Protein AF-A0A7J9QYU3-F1 (afdb_monomer_lite)

Secondary structure (DSSP, 8-state):
--HHHHHHHHHHHHHHHHHHHHHHHHHHHHHHHHHHHHHHHHH--HHHHHHHHHHHHHHHHHHHHHHHHHSTTTS-BTTB-HHHHHHHHHHHHHHHHHHHHH---

Radius of gyration: 17.57 Å; chains: 1; bounding box: 37×28×62 Å

Structure (mmCIF, N/CA/C/O backbone):
data_AF-A0A7J9QYU3-F1
#
_entry.id   AF-A0A7J9QYU3-F1
#
loop_
_atom_site.group_PDB
_atom_site.id
_atom_site.type_symbol
_atom_site.label_atom_id
_atom_site.label_alt_id
_atom_site.label_comp_id
_atom_site.label_asym_id
_atom_site.label_entity_id
_atom_site.label_seq_id
_atom_site.pdbx_PDB_ins_code
_atom_site.Cartn_x
_atom_site.Cartn_y
_atom_site.Cartn_z
_atom_site.occupancy
_atom_site.B_iso_or_equiv
_atom_site.auth_seq_id
_atom_site.auth_comp_id
_atom_site.auth_asym_id
_atom_site.auth_atom_id
_atom_site.pdbx_PDB_model_num
ATOM 1 N N . MET A 1 1 ? 7.350 6.806 -42.422 1.00 44.78 1 MET A N 1
ATOM 2 C CA . MET A 1 1 ? 8.027 5.749 -41.639 1.00 44.78 1 MET A CA 1
ATOM 3 C C . MET A 1 1 ? 8.762 6.384 -40.451 1.00 44.78 1 MET A C 1
ATOM 5 O O . MET A 1 1 ? 9.959 6.594 -40.533 1.00 44.78 1 MET A O 1
ATOM 9 N N . ALA A 1 2 ? 8.058 6.775 -39.381 1.00 53.91 2 ALA A N 1
ATOM 10 C CA . ALA A 1 2 ? 8.682 7.338 -38.162 1.00 53.91 2 ALA A CA 1
ATOM 11 C C . ALA A 1 2 ? 8.013 6.860 -36.854 1.00 53.91 2 ALA A C 1
ATOM 13 O O . ALA A 1 2 ? 8.455 7.198 -35.759 1.00 53.91 2 ALA A O 1
ATOM 14 N N . PHE A 1 3 ? 6.975 6.023 -36.964 1.00 50.75 3 PHE A N 1
ATOM 15 C CA . PHE A 1 3 ? 6.241 5.467 -35.830 1.00 50.75 3 PHE A CA 1
ATOM 16 C C . PHE A 1 3 ? 7.127 4.743 -34.790 1.00 50.75 3 PHE A C 1
ATOM 18 O O . PHE A 1 3 ? 6.948 5.015 -33.605 1.00 50.75 3 PHE A O 1
ATOM 25 N N . PRO A 1 4 ? 8.136 3.923 -35.163 1.00 61.06 4 PRO A N 1
ATOM 26 C CA . PRO A 1 4 ? 8.942 3.210 -34.167 1.00 61.06 4 PRO A CA 1
ATOM 27 C C . PRO A 1 4 ? 9.946 4.101 -33.414 1.00 61.06 4 PRO A C 1
ATOM 29 O O . PRO A 1 4 ? 10.480 3.675 -32.400 1.00 61.06 4 PRO A O 1
ATOM 32 N N . VAL A 1 5 ? 10.188 5.338 -33.868 1.00 59.41 5 VAL A N 1
ATOM 33 C CA . VAL A 1 5 ? 11.112 6.285 -33.210 1.00 59.41 5 VAL A CA 1
ATOM 34 C C . VAL A 1 5 ? 10.367 7.222 -32.250 1.00 59.41 5 VAL A C 1
ATOM 36 O O . VAL A 1 5 ? 10.894 7.583 -31.201 1.00 59.41 5 VAL A O 1
ATOM 39 N N . ILE A 1 6 ? 9.116 7.574 -32.570 1.00 55.84 6 ILE A N 1
ATOM 40 C CA . ILE A 1 6 ? 8.266 8.446 -31.739 1.00 55.84 6 ILE A CA 1
ATOM 41 C C . ILE A 1 6 ? 7.574 7.650 -30.624 1.00 55.84 6 ILE A C 1
ATOM 43 O O . ILE A 1 6 ? 7.393 8.175 -29.527 1.00 55.84 6 ILE A O 1
ATOM 47 N N . ALA A 1 7 ? 7.237 6.377 -30.872 1.00 58.94 7 ALA A N 1
ATOM 48 C CA . ALA A 1 7 ? 6.632 5.494 -29.878 1.00 58.94 7 ALA A CA 1
ATOM 49 C C . ALA A 1 7 ? 7.388 5.499 -28.531 1.00 58.94 7 ALA A C 1
ATOM 51 O O . ALA A 1 7 ? 6.777 5.878 -27.531 1.00 58.94 7 ALA A O 1
ATOM 52 N N . PRO A 1 8 ? 8.703 5.205 -28.455 1.00 56.75 8 PRO A N 1
ATOM 53 C CA . PRO A 1 8 ? 9.399 5.199 -27.171 1.00 56.75 8 PRO A CA 1
ATOM 54 C C . PRO A 1 8 ? 9.404 6.574 -26.488 1.00 56.75 8 PRO A C 1
ATOM 56 O O . PRO A 1 8 ? 9.379 6.615 -25.265 1.00 56.75 8 PRO A O 1
ATOM 59 N N . HIS A 1 9 ? 9.376 7.699 -27.213 1.00 57.09 9 HIS A N 1
ATOM 60 C CA . HIS A 1 9 ? 9.330 9.035 -26.594 1.00 57.09 9 HIS A CA 1
ATOM 61 C C . HIS A 1 9 ? 7.983 9.352 -25.923 1.00 57.09 9 HIS A C 1
ATOM 63 O O . HIS A 1 9 ? 7.962 10.029 -24.898 1.00 57.09 9 HIS A O 1
ATOM 69 N N . ILE 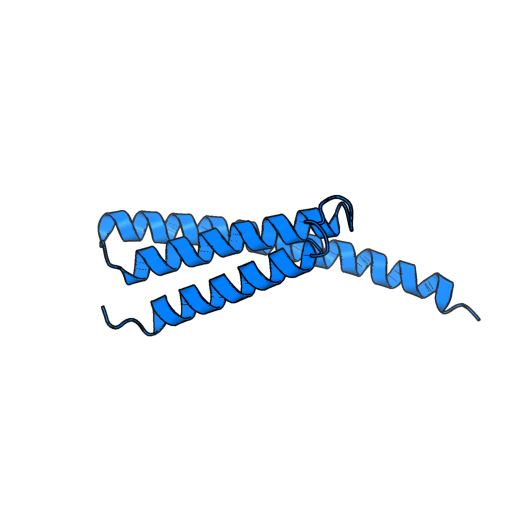A 1 10 ? 6.868 8.829 -26.444 1.00 55.06 10 ILE A N 1
ATOM 70 C CA . ILE A 1 10 ? 5.550 8.938 -25.794 1.00 55.06 10 ILE A CA 1
ATOM 71 C C . ILE A 1 10 ? 5.475 7.997 -24.578 1.00 55.06 10 ILE A C 1
ATOM 73 O O . ILE A 1 10 ? 4.924 8.364 -23.540 1.00 55.06 10 ILE A O 1
ATOM 77 N N . PHE A 1 11 ? 6.086 6.809 -24.666 1.00 57.41 11 PHE A N 1
ATOM 78 C CA . PHE A 1 11 ? 6.100 5.833 -23.571 1.00 57.41 11 PHE A CA 1
ATOM 79 C C . PHE A 1 11 ? 7.066 6.195 -22.426 1.00 57.41 11 PHE A C 1
ATOM 81 O O . PHE A 1 11 ? 6.747 5.913 -21.274 1.00 57.41 11 PHE A O 1
ATOM 88 N N . HIS A 1 12 ? 8.177 6.902 -22.677 1.00 58.78 12 HIS A N 1
ATOM 89 C CA . HIS A 1 12 ? 9.084 7.362 -21.608 1.00 58.78 12 HIS A CA 1
ATOM 90 C C . HIS A 1 12 ? 8.392 8.301 -20.603 1.00 58.78 12 HIS A C 1
ATOM 92 O O . HIS A 1 12 ? 8.617 8.183 -19.400 1.00 58.78 12 HIS A O 1
ATOM 98 N N . GLY A 1 13 ? 7.510 9.198 -21.063 1.00 60.53 13 GLY A N 1
ATOM 99 C CA . GLY A 1 13 ? 6.714 10.044 -20.163 1.00 60.53 13 GLY A CA 1
ATOM 100 C C . GLY A 1 13 ? 5.698 9.247 -19.334 1.00 60.53 13 GLY A C 1
ATOM 101 O O . GLY A 1 13 ? 5.478 9.546 -18.162 1.00 60.53 13 GLY A O 1
ATOM 102 N N . LEU A 1 14 ? 5.122 8.189 -19.913 1.00 64.75 14 LEU A N 1
ATOM 103 C CA . LEU A 1 14 ? 4.163 7.301 -19.244 1.00 64.75 14 LEU A CA 1
ATOM 104 C C . LEU A 1 14 ? 4.787 6.483 -18.105 1.00 64.75 14 LEU A C 1
ATOM 106 O O . LEU A 1 14 ? 4.126 6.295 -17.081 1.00 64.75 14 LEU A O 1
ATOM 110 N N . HIS A 1 15 ? 6.043 6.045 -18.246 1.00 71.31 15 HIS A N 1
ATOM 111 C CA . HIS A 1 15 ? 6.768 5.360 -17.169 1.00 71.31 15 HIS A CA 1
ATOM 112 C C . HIS A 1 15 ? 6.962 6.270 -15.949 1.00 71.31 15 HIS A C 1
ATOM 114 O O . HIS A 1 15 ? 6.729 5.846 -14.819 1.00 71.31 15 HIS A O 1
ATOM 120 N N . ILE A 1 16 ? 7.300 7.544 -16.170 1.00 75.94 16 ILE A N 1
ATOM 121 C CA . ILE A 1 16 ? 7.444 8.530 -15.089 1.00 75.94 16 ILE A CA 1
ATOM 122 C C . ILE A 1 16 ? 6.104 8.738 -14.376 1.00 75.94 16 ILE A C 1
ATOM 124 O O . ILE A 1 16 ? 6.055 8.726 -13.149 1.00 75.94 16 ILE A O 1
ATOM 128 N N . VAL A 1 17 ? 5.007 8.873 -15.127 1.00 82.44 17 VAL A N 1
ATOM 129 C CA . VAL A 1 17 ? 3.665 9.042 -14.546 1.00 82.44 17 VAL A CA 1
ATOM 130 C C . VAL A 1 17 ? 3.258 7.838 -13.688 1.00 82.44 17 VAL A C 1
ATOM 132 O O . VAL A 1 17 ? 2.742 8.041 -12.591 1.00 82.44 17 VAL A O 1
ATOM 135 N N . HIS A 1 18 ? 3.517 6.604 -14.133 1.00 80.31 18 HIS A N 1
ATOM 136 C CA . HIS A 1 18 ? 3.203 5.402 -13.347 1.00 80.31 18 HIS A CA 1
ATOM 137 C C . HIS A 1 18 ? 4.008 5.330 -12.046 1.00 80.31 18 HIS A C 1
ATOM 139 O O . HIS A 1 18 ? 3.435 5.095 -10.986 1.00 80.31 18 HIS A O 1
ATOM 145 N N . ILE A 1 19 ? 5.312 5.616 -12.094 1.00 85.12 19 ILE A N 1
ATOM 146 C CA . ILE A 1 19 ? 6.162 5.651 -10.894 1.00 85.12 19 ILE A CA 1
ATOM 147 C C . ILE A 1 19 ? 5.667 6.725 -9.914 1.00 85.12 19 ILE A C 1
ATOM 149 O O . ILE A 1 19 ? 5.553 6.470 -8.715 1.00 85.12 19 ILE A O 1
ATOM 153 N N . PHE A 1 20 ? 5.308 7.911 -10.414 1.00 86.50 20 PHE A N 1
ATOM 154 C CA . PHE A 1 20 ? 4.725 8.971 -9.589 1.00 86.50 20 PHE A CA 1
ATOM 155 C C . PHE A 1 20 ? 3.401 8.556 -8.943 1.00 86.50 20 PHE A C 1
ATOM 157 O O . PHE A 1 20 ? 3.171 8.887 -7.778 1.00 86.50 20 PHE A O 1
ATOM 164 N N . LEU A 1 21 ? 2.543 7.835 -9.671 1.00 89.19 21 LEU A N 1
ATOM 165 C CA . LEU A 1 21 ? 1.276 7.335 -9.142 1.00 89.19 21 LEU A CA 1
ATOM 166 C C . LEU A 1 21 ? 1.527 6.349 -8.001 1.00 89.19 21 LEU A C 1
ATOM 168 O O . LEU A 1 21 ? 0.927 6.514 -6.942 1.00 89.19 21 LEU A O 1
ATOM 172 N N . HIS A 1 22 ? 2.467 5.415 -8.164 1.00 90.38 22 HIS A N 1
ATOM 173 C CA . HIS A 1 22 ? 2.819 4.473 -7.103 1.00 90.38 22 HIS A CA 1
ATOM 174 C C . HIS A 1 22 ? 3.403 5.165 -5.866 1.00 90.38 22 HIS A C 1
ATOM 176 O O . HIS A 1 22 ? 3.023 4.862 -4.737 1.00 90.38 22 HIS A O 1
ATOM 182 N N . ILE A 1 23 ? 4.266 6.169 -6.052 1.00 91.88 23 ILE A N 1
ATOM 183 C CA . ILE A 1 23 ? 4.792 6.972 -4.937 1.00 91.88 23 ILE A CA 1
ATOM 184 C C . ILE A 1 23 ? 3.648 7.701 -4.218 1.00 91.88 23 ILE A C 1
ATOM 186 O O . ILE A 1 23 ? 3.549 7.643 -2.991 1.00 91.88 23 ILE A O 1
ATOM 190 N N . GLY A 1 24 ? 2.751 8.347 -4.968 1.00 93.31 24 GLY A N 1
ATOM 191 C CA . GLY A 1 24 ? 1.552 8.979 -4.419 1.00 93.31 24 GLY A CA 1
ATOM 192 C C . GLY A 1 24 ? 0.675 7.986 -3.649 1.00 93.31 24 GLY A C 1
ATOM 193 O O . GLY A 1 24 ? 0.276 8.267 -2.516 1.00 93.31 24 GLY A O 1
ATOM 194 N N . GLY A 1 25 ? 0.457 6.797 -4.212 1.00 93.12 25 GLY A N 1
ATOM 195 C CA . GLY A 1 25 ? -0.262 5.687 -3.593 1.00 93.12 25 GLY A CA 1
ATOM 196 C C . GLY A 1 25 ? 0.356 5.265 -2.262 1.00 93.12 25 GLY A C 1
ATOM 197 O O . GLY A 1 25 ? -0.353 5.206 -1.258 1.00 93.12 25 GLY A O 1
ATOM 198 N N . ILE A 1 26 ? 1.678 5.075 -2.212 1.00 95.25 26 ILE A N 1
ATOM 199 C CA . ILE A 1 26 ? 2.411 4.745 -0.981 1.00 95.25 26 ILE A CA 1
ATOM 200 C C . ILE A 1 26 ? 2.240 5.842 0.067 1.00 95.25 26 ILE A C 1
ATOM 202 O O . ILE A 1 26 ? 1.928 5.531 1.215 1.00 95.25 26 ILE A O 1
ATOM 206 N N . THR A 1 27 ? 2.406 7.118 -0.294 1.00 95.69 27 THR A N 1
ATOM 207 C CA . THR A 1 27 ? 2.269 8.210 0.688 1.00 95.69 27 THR A CA 1
ATOM 208 C C . THR A 1 27 ? 0.878 8.246 1.321 1.00 95.69 27 THR A C 1
ATOM 210 O O . THR A 1 27 ? 0.757 8.323 2.547 1.00 95.69 27 THR A O 1
ATOM 213 N N . LEU A 1 28 ? -0.173 8.112 0.505 1.00 95.38 28 LEU A N 1
ATOM 214 C CA . LEU A 1 28 ? -1.550 8.070 0.984 1.00 95.38 28 LEU A CA 1
ATOM 215 C C . LEU A 1 28 ? -1.802 6.819 1.834 1.00 95.38 28 LEU A C 1
ATOM 217 O O . LEU A 1 28 ? -2.413 6.901 2.900 1.00 95.38 28 LEU A O 1
ATOM 221 N N . ALA A 1 29 ? -1.305 5.665 1.397 1.00 95.81 29 ALA A N 1
ATOM 222 C CA . ALA A 1 29 ? -1.492 4.405 2.097 1.00 95.81 29 ALA A CA 1
ATOM 223 C C . ALA A 1 29 ? -0.772 4.375 3.446 1.00 95.81 29 ALA A C 1
ATOM 225 O O . ALA A 1 29 ? -1.356 3.917 4.425 1.00 95.81 29 ALA A O 1
ATOM 226 N N . VAL A 1 30 ? 0.444 4.921 3.547 1.00 96.56 30 VAL A N 1
ATOM 227 C CA . VAL A 1 30 ? 1.163 5.091 4.821 1.00 96.56 30 VAL A CA 1
ATOM 228 C C . VAL A 1 30 ? 0.353 5.970 5.769 1.00 96.56 30 VAL A C 1
ATOM 230 O O . VAL A 1 30 ? 0.140 5.597 6.924 1.00 96.56 30 VAL A O 1
ATOM 233 N N . PHE A 1 31 ? -0.162 7.098 5.278 1.00 96.75 31 PHE A N 1
ATOM 234 C CA . PHE A 1 31 ? -0.987 8.000 6.076 1.00 96.75 31 PHE A CA 1
ATOM 235 C C . PHE A 1 31 ? -2.251 7.308 6.613 1.00 96.75 31 PHE A C 1
ATOM 237 O O . PHE A 1 31 ? -2.511 7.340 7.818 1.00 96.75 31 PHE A O 1
ATOM 244 N N . ILE A 1 32 ? -3.008 6.620 5.752 1.00 94.75 32 ILE A N 1
ATOM 245 C CA . ILE A 1 32 ? -4.231 5.919 6.166 1.00 94.75 32 ILE A CA 1
ATOM 246 C C . ILE A 1 32 ? -3.906 4.727 7.076 1.00 94.75 32 ILE A C 1
ATOM 248 O O . ILE A 1 32 ? -4.623 4.502 8.049 1.00 94.75 32 ILE A O 1
ATOM 252 N N . THR A 1 33 ? -2.812 4.001 6.834 1.00 95.56 33 THR A N 1
ATOM 253 C CA . THR A 1 33 ? -2.366 2.895 7.701 1.00 95.56 33 THR A CA 1
ATOM 254 C C . THR A 1 33 ? -2.067 3.391 9.112 1.00 95.56 33 THR A C 1
ATOM 256 O O . THR A 1 33 ? -2.502 2.774 10.087 1.00 95.56 33 THR A O 1
ATOM 259 N N . LEU A 1 34 ? -1.379 4.531 9.247 1.00 95.75 34 LEU A N 1
ATOM 260 C CA . LEU A 1 34 ? -1.107 5.152 10.545 1.00 95.75 34 LEU A CA 1
ATOM 261 C C . LEU A 1 34 ? -2.402 5.563 11.248 1.00 95.75 34 LEU A C 1
ATOM 263 O O . LEU A 1 34 ? -2.602 5.207 12.409 1.00 95.75 34 LEU A O 1
ATOM 267 N N . LEU A 1 35 ? -3.311 6.246 10.545 1.00 94.88 35 LEU A N 1
ATOM 268 C CA . LEU A 1 35 ? -4.606 6.635 11.108 1.00 94.88 35 LEU A CA 1
ATOM 269 C C . LEU A 1 35 ? -5.438 5.423 11.540 1.00 94.88 35 LEU A C 1
ATOM 271 O O . LEU A 1 35 ? -5.980 5.420 12.645 1.00 94.88 35 LEU A O 1
ATOM 275 N N . ALA A 1 36 ? -5.511 4.381 10.708 1.00 92.00 36 ALA A N 1
ATOM 276 C CA . ALA A 1 36 ? -6.227 3.145 11.012 1.00 92.00 36 ALA A CA 1
ATOM 277 C C . ALA A 1 36 ? -5.622 2.431 12.228 1.00 92.00 36 ALA A C 1
ATOM 279 O O . ALA A 1 36 ? -6.357 1.964 13.096 1.00 92.00 36 ALA A O 1
ATOM 280 N N . THR A 1 37 ? -4.292 2.414 12.338 1.00 93.31 37 THR A N 1
ATOM 281 C CA . THR A 1 37 ? -3.577 1.829 13.479 1.00 93.31 37 THR A CA 1
ATOM 282 C C . THR A 1 37 ? -3.850 2.609 14.766 1.00 93.31 37 THR A C 1
ATOM 284 O O . THR A 1 37 ? -4.210 2.017 15.783 1.00 93.31 37 THR A O 1
ATOM 287 N N . ILE A 1 38 ? -3.758 3.942 14.735 1.00 94.12 38 ILE A N 1
ATOM 288 C CA . ILE A 1 38 ? -4.057 4.799 15.894 1.00 94.12 38 ILE A CA 1
ATOM 289 C C . ILE A 1 38 ? -5.526 4.646 16.315 1.00 94.12 38 ILE A C 1
ATOM 291 O O . ILE A 1 38 ? -5.826 4.487 17.501 1.00 94.12 38 ILE A O 1
ATOM 295 N N . ALA A 1 39 ? -6.451 4.649 15.355 1.00 91.50 39 ALA A N 1
ATOM 296 C CA . ALA A 1 39 ? -7.871 4.446 15.617 1.00 91.50 39 ALA A CA 1
ATOM 297 C C . ALA A 1 39 ? -8.145 3.056 16.209 1.00 91.50 39 ALA A C 1
ATOM 299 O O . ALA A 1 39 ? -8.930 2.933 17.151 1.00 91.50 39 ALA A O 1
ATOM 300 N N . TYR A 1 40 ? -7.458 2.019 15.720 1.00 89.88 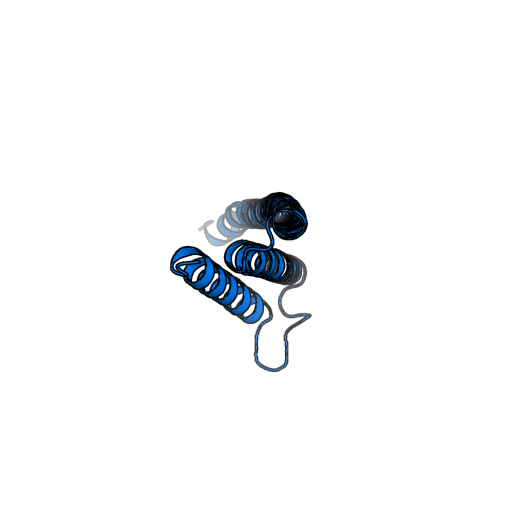40 TYR A N 1
ATOM 301 C CA . TYR A 1 40 ? -7.544 0.674 16.277 1.00 89.88 40 TYR A CA 1
ATOM 302 C C . TYR A 1 40 ? -7.087 0.634 17.737 1.00 89.88 40 TYR A C 1
ATOM 304 O O . TYR A 1 40 ? -7.779 0.051 18.568 1.00 89.88 40 TYR A O 1
ATOM 312 N N . LEU A 1 41 ? -5.986 1.302 18.092 1.00 91.06 41 LEU A N 1
ATOM 313 C CA . LEU A 1 41 ? -5.520 1.353 19.482 1.00 91.06 41 LEU A CA 1
ATOM 314 C C . LEU A 1 41 ? -6.550 1.990 20.429 1.00 91.06 41 LEU A C 1
ATOM 316 O O . LEU A 1 41 ? -6.623 1.595 21.594 1.00 91.06 41 LEU A O 1
ATOM 320 N N . ARG A 1 42 ? -7.365 2.929 19.929 1.00 90.06 42 ARG A N 1
ATOM 321 C CA . ARG A 1 42 ? -8.387 3.638 20.712 1.00 90.06 42 ARG A CA 1
ATOM 322 C C . ARG A 1 42 ? -9.733 2.909 20.788 1.00 90.06 42 ARG A C 1
ATOM 324 O O . ARG A 1 42 ? -10.322 2.869 21.861 1.00 90.06 42 ARG A O 1
ATOM 331 N N . VAL A 1 43 ? -10.234 2.378 19.671 1.00 88.38 43 VAL A N 1
ATOM 332 C CA . VAL A 1 43 ? -11.597 1.808 19.566 1.00 88.38 43 VAL A CA 1
ATOM 333 C C . VAL A 1 43 ? -11.590 0.273 19.611 1.00 88.38 43 VAL A C 1
ATOM 335 O O . VAL A 1 43 ? -12.563 -0.338 20.038 1.00 88.38 43 VAL A O 1
ATOM 338 N N . ARG A 1 44 ? -10.480 -0.359 19.206 1.00 82.94 44 ARG A N 1
ATOM 339 C CA . ARG A 1 44 ? -10.257 -1.818 19.168 1.00 82.94 44 ARG A CA 1
ATOM 340 C C . ARG A 1 44 ? -11.295 -2.637 18.392 1.00 82.94 44 ARG A C 1
ATOM 342 O O . ARG A 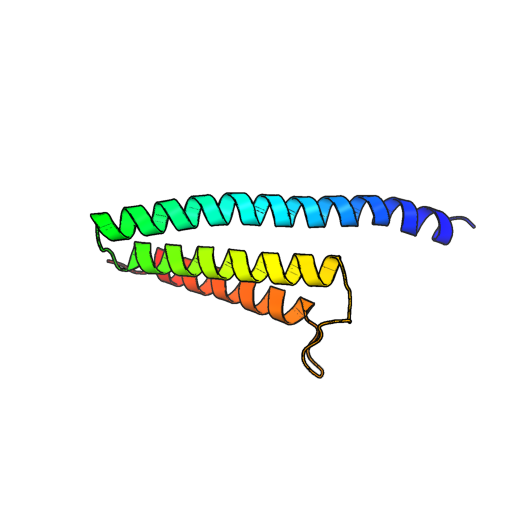1 44 ? -11.516 -3.808 18.694 1.00 82.94 44 ARG A O 1
ATOM 349 N N . THR A 1 45 ? -11.898 -2.067 17.350 1.00 86.25 45 THR A N 1
ATOM 350 C CA . THR A 1 45 ? -12.766 -2.832 16.439 1.00 86.25 45 THR A CA 1
ATOM 351 C C . THR A 1 45 ? -11.940 -3.646 15.450 1.00 86.25 45 THR A C 1
ATOM 353 O O . THR A 1 45 ? -10.903 -3.202 14.948 1.00 86.25 45 THR A O 1
ATOM 356 N N . LYS A 1 46 ? -12.403 -4.859 15.139 1.00 85.44 46 LYS A N 1
ATOM 357 C CA . LYS A 1 46 ? -11.689 -5.773 14.238 1.00 85.44 46 LYS A CA 1
ATOM 358 C C . LYS A 1 46 ? -11.703 -5.253 12.797 1.00 85.44 46 LYS A C 1
ATOM 360 O O . LYS A 1 46 ? -10.736 -5.464 12.071 1.00 85.44 46 LYS A O 1
ATOM 365 N N . ARG A 1 47 ? -12.733 -4.498 12.415 1.00 87.25 47 ARG A N 1
ATOM 366 C CA . ARG A 1 47 ? -12.826 -3.736 11.166 1.00 87.25 47 ARG A CA 1
ATOM 367 C C . ARG A 1 47 ? -11.635 -2.799 10.950 1.00 87.25 47 ARG A C 1
ATOM 369 O O . ARG A 1 47 ? -11.051 -2.815 9.873 1.00 87.25 47 ARG A O 1
ATOM 376 N N . LEU A 1 48 ? -11.230 -2.034 11.968 1.00 88.25 48 LEU A N 1
ATOM 377 C CA . LEU A 1 48 ? -10.094 -1.107 11.847 1.00 88.25 48 LEU A CA 1
ATOM 378 C C . LEU A 1 48 ? -8.757 -1.841 11.707 1.00 88.25 48 LEU A C 1
ATOM 380 O O . LEU A 1 48 ? -7.899 -1.397 10.947 1.00 88.25 48 LEU A O 1
ATOM 384 N N . LEU A 1 49 ? -8.599 -2.983 12.385 1.00 90.00 49 LEU A N 1
ATOM 385 C CA . LEU A 1 49 ? -7.418 -3.833 12.224 1.00 90.00 49 LEU A CA 1
ATOM 386 C C . LEU A 1 49 ? -7.311 -4.368 10.793 1.00 90.00 49 LEU A C 1
ATOM 388 O O . LEU A 1 49 ? -6.240 -4.309 10.196 1.00 90.00 49 LEU A O 1
ATOM 392 N N . LEU A 1 50 ? -8.423 -4.853 10.231 1.00 91.31 50 LEU A N 1
ATOM 393 C CA . LEU A 1 50 ? -8.461 -5.338 8.851 1.00 91.31 50 LEU A CA 1
ATOM 394 C C . LEU A 1 50 ? -8.112 -4.229 7.858 1.00 91.31 50 LEU A C 1
ATOM 396 O O . LEU A 1 50 ? -7.311 -4.464 6.961 1.00 91.31 50 LEU A O 1
ATOM 400 N N . SER A 1 51 ? -8.635 -3.015 8.052 1.00 91.25 51 SER A N 1
ATOM 401 C CA . SER A 1 51 ? -8.251 -1.857 7.240 1.00 91.25 51 SER A CA 1
ATOM 402 C C . SER A 1 51 ? -6.760 -1.530 7.356 1.00 91.25 51 SER A C 1
ATOM 404 O O . SER A 1 51 ? -6.120 -1.304 6.336 1.00 91.25 51 SER A O 1
ATOM 406 N N . ALA A 1 52 ? -6.179 -1.551 8.559 1.00 93.12 52 ALA A N 1
ATOM 407 C CA . ALA A 1 52 ? -4.748 -1.302 8.742 1.00 93.12 52 ALA A CA 1
ATOM 408 C C . ALA A 1 52 ? -3.880 -2.358 8.028 1.00 93.12 52 ALA A C 1
ATOM 410 O O . ALA A 1 52 ? -2.919 -2.004 7.349 1.00 93.12 52 ALA A O 1
ATOM 411 N N . ILE A 1 53 ? -4.250 -3.642 8.113 1.00 94.88 53 ILE A N 1
ATOM 412 C CA . ILE A 1 53 ? -3.558 -4.726 7.395 1.00 94.88 53 ILE A CA 1
ATOM 413 C C . ILE A 1 53 ? -3.748 -4.579 5.877 1.00 94.88 53 ILE A C 1
ATOM 415 O O . ILE A 1 53 ? -2.804 -4.790 5.118 1.00 94.88 53 ILE A O 1
ATOM 419 N N . ALA A 1 54 ? -4.932 -4.174 5.416 1.00 95.44 54 ALA A N 1
ATOM 420 C CA . ALA A 1 54 ? -5.204 -3.967 3.998 1.00 95.44 54 ALA A CA 1
ATOM 421 C C . ALA A 1 54 ? -4.374 -2.816 3.403 1.00 95.44 54 ALA A C 1
ATOM 423 O O . ALA A 1 54 ? -3.777 -2.964 2.343 1.00 95.44 54 ALA A O 1
ATOM 424 N N . PHE A 1 55 ? -4.262 -1.681 4.094 1.00 95.56 55 PHE A N 1
ATOM 425 C CA . PHE A 1 55 ? -3.403 -0.592 3.619 1.00 95.56 55 PHE A CA 1
ATOM 426 C C . PHE A 1 55 ? -1.910 -0.913 3.783 1.00 95.56 55 PHE A C 1
ATOM 428 O O . PHE A 1 55 ? -1.117 -0.553 2.918 1.00 95.56 55 PHE A O 1
ATOM 435 N N . GLY A 1 56 ? -1.526 -1.679 4.810 1.00 95.62 56 GLY A N 1
ATOM 436 C CA . GLY A 1 56 ? -0.164 -2.201 4.959 1.00 95.62 56 GLY A CA 1
ATOM 437 C C . GLY A 1 56 ? 0.252 -3.133 3.816 1.00 95.62 56 GLY A C 1
ATOM 438 O O . GLY A 1 56 ? 1.331 -2.985 3.246 1.00 95.62 56 GLY A O 1
ATOM 439 N N . THR A 1 57 ? -0.626 -4.060 3.431 1.00 95.94 57 THR A N 1
ATOM 440 C CA . THR A 1 57 ? -0.407 -4.939 2.268 1.00 95.94 57 THR A CA 1
ATOM 441 C C . THR A 1 57 ? -0.367 -4.153 0.958 1.00 95.94 57 THR A C 1
ATOM 443 O O . THR A 1 57 ? 0.381 -4.520 0.057 1.00 95.94 57 THR A O 1
ATOM 446 N N . PHE A 1 58 ? -1.080 -3.027 0.871 1.00 96.38 58 PHE A N 1
ATOM 447 C CA . PHE A 1 58 ? -1.066 -2.162 -0.308 1.00 96.38 58 PHE A CA 1
ATOM 448 C C . PHE A 1 58 ? 0.261 -1.413 -0.430 1.00 96.38 58 PHE A C 1
ATOM 450 O O . PHE A 1 58 ? 0.834 -1.377 -1.511 1.00 96.38 58 PHE A O 1
ATOM 457 N N . ILE A 1 59 ? 0.823 -0.920 0.679 1.00 96.69 59 ILE A N 1
ATOM 458 C CA . ILE A 1 59 ? 2.180 -0.343 0.696 1.00 96.69 59 ILE A CA 1
ATOM 459 C C . ILE A 1 59 ? 3.210 -1.359 0.185 1.00 96.69 59 ILE A C 1
ATOM 461 O O . ILE A 1 59 ? 4.090 -1.002 -0.598 1.00 96.69 59 ILE A O 1
ATOM 465 N N . ALA A 1 60 ? 3.098 -2.623 0.608 1.00 95.50 60 ALA A N 1
ATOM 466 C CA . ALA A 1 60 ? 3.980 -3.686 0.133 1.00 95.50 60 ALA A CA 1
ATOM 467 C C . ALA A 1 60 ? 3.811 -3.938 -1.374 1.00 95.50 60 ALA A C 1
ATOM 469 O O . ALA A 1 60 ? 4.810 -4.029 -2.083 1.00 95.50 60 ALA A O 1
ATOM 470 N N . ALA A 1 61 ? 2.570 -3.986 -1.868 1.00 95.50 61 ALA A N 1
ATOM 471 C CA . ALA A 1 61 ? 2.272 -4.152 -3.288 1.00 95.50 61 ALA A CA 1
ATOM 472 C C . ALA A 1 61 ? 2.897 -3.038 -4.143 1.00 95.50 61 ALA A C 1
ATOM 474 O O . ALA A 1 61 ? 3.631 -3.313 -5.087 1.00 95.50 61 ALA A O 1
ATOM 475 N N . GLU A 1 62 ? 2.676 -1.780 -3.762 1.00 94.25 62 GLU A N 1
ATOM 4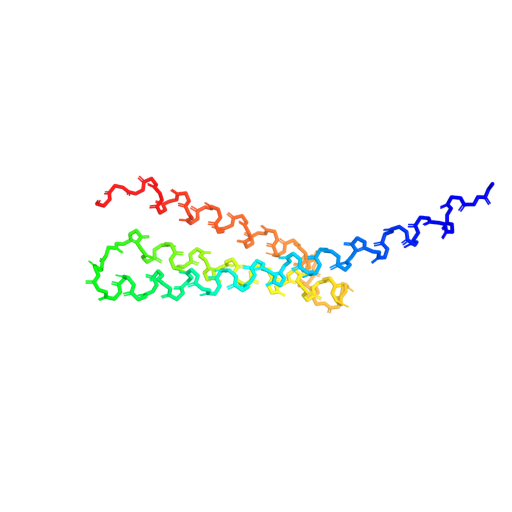76 C CA . GLU A 1 62 ? 3.195 -0.621 -4.492 1.00 94.25 62 GLU A CA 1
ATOM 477 C C . GLU A 1 62 ? 4.729 -0.564 -4.456 1.00 94.25 62 GLU A C 1
ATOM 479 O O . GLU A 1 62 ? 5.366 -0.209 -5.444 1.00 94.25 62 GLU A O 1
ATOM 484 N N . SER A 1 63 ? 5.345 -0.970 -3.341 1.00 92.81 63 SER A N 1
ATOM 485 C CA . SER A 1 63 ? 6.809 -1.054 -3.234 1.00 92.81 63 SER A CA 1
ATOM 486 C C . SER A 1 63 ? 7.388 -2.076 -4.216 1.00 92.81 63 SER A C 1
ATOM 488 O O . SER A 1 63 ? 8.394 -1.800 -4.866 1.00 92.81 63 SER A O 1
ATOM 490 N N . VAL A 1 64 ? 6.736 -3.235 -4.358 1.00 92.31 64 VAL A N 1
ATOM 491 C CA . VAL A 1 64 ? 7.118 -4.274 -5.327 1.00 92.31 64 VAL A CA 1
ATOM 492 C C . VAL A 1 64 ? 6.981 -3.758 -6.763 1.00 92.31 64 VAL A C 1
ATOM 494 O O . VAL A 1 64 ? 7.908 -3.917 -7.554 1.00 92.31 64 VAL A O 1
ATOM 497 N N . LEU A 1 65 ? 5.878 -3.076 -7.080 1.00 90.19 65 LEU A N 1
ATOM 498 C CA . LEU A 1 65 ? 5.633 -2.511 -8.413 1.00 90.19 65 LEU A CA 1
ATOM 499 C C . LEU A 1 65 ? 6.641 -1.412 -8.786 1.00 90.19 65 LEU A C 1
ATOM 501 O O . LEU A 1 65 ? 7.067 -1.335 -9.935 1.00 90.19 65 LEU A O 1
ATOM 505 N N . ILE A 1 66 ? 7.088 -0.593 -7.827 1.00 90.19 66 ILE A N 1
ATOM 506 C CA . ILE A 1 66 ? 8.152 0.397 -8.067 1.00 90.19 66 ILE A CA 1
ATOM 507 C C . ILE A 1 66 ? 9.502 -0.281 -8.327 1.00 90.19 66 ILE A C 1
ATOM 509 O O . ILE A 1 66 ? 10.255 0.170 -9.195 1.00 90.19 66 ILE A O 1
ATOM 513 N N . ILE A 1 67 ? 9.827 -1.344 -7.583 1.00 88.88 67 ILE A N 1
ATOM 514 C CA . ILE A 1 67 ? 11.068 -2.103 -7.787 1.00 88.88 67 ILE A CA 1
ATOM 515 C C . ILE A 1 67 ? 11.079 -2.707 -9.193 1.00 88.88 67 ILE A C 1
ATOM 517 O O . ILE A 1 67 ? 12.061 -2.526 -9.910 1.00 88.88 67 ILE A O 1
ATOM 521 N N . ASP A 1 68 ? 9.979 -3.340 -9.606 1.00 87.12 68 ASP A N 1
ATOM 522 C CA . ASP A 1 68 ? 9.818 -3.900 -10.951 1.00 87.12 68 ASP A CA 1
ATOM 523 C C . ASP A 1 68 ? 9.914 -2.817 -12.043 1.00 87.12 68 ASP A C 1
ATOM 525 O O . ASP A 1 68 ? 10.647 -2.973 -13.019 1.00 87.12 68 ASP A O 1
ATOM 529 N N . ALA A 1 69 ? 9.289 -1.652 -11.828 1.00 84.69 69 ALA A N 1
ATOM 530 C CA . ALA A 1 69 ? 9.372 -0.517 -12.750 1.00 84.69 69 ALA A CA 1
ATOM 531 C C . ALA A 1 69 ? 10.790 0.075 -12.883 1.00 84.69 69 ALA A C 1
ATOM 533 O O . 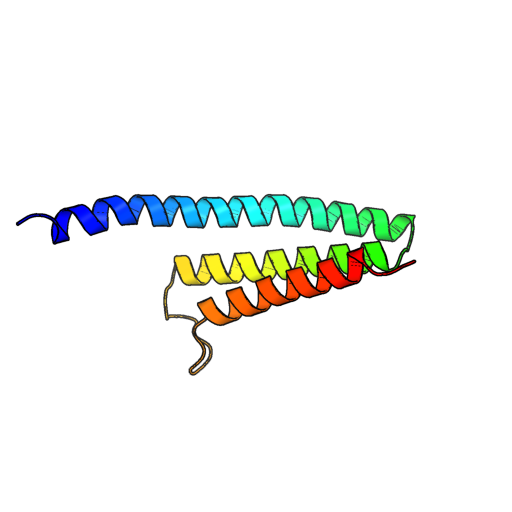ALA A 1 69 ? 11.098 0.697 -13.901 1.00 84.69 69 ALA A O 1
ATOM 534 N N . THR A 1 70 ? 11.646 -0.090 -11.868 1.00 83.81 70 THR A N 1
ATOM 535 C CA . THR A 1 70 ? 13.022 0.437 -11.860 1.00 83.81 70 THR A CA 1
ATOM 536 C C . THR A 1 70 ? 14.036 -0.586 -12.381 1.00 83.81 70 THR A C 1
ATOM 538 O O . THR A 1 70 ? 14.972 -0.222 -13.095 1.00 83.81 70 THR A O 1
ATOM 541 N N . TRP A 1 71 ? 13.849 -1.865 -12.045 1.00 81.88 71 TRP A N 1
ATOM 542 C CA . TRP A 1 71 ? 14.743 -2.977 -12.380 1.00 81.88 71 TRP A CA 1
ATOM 543 C C . TRP A 1 71 ? 13.957 -4.169 -12.937 1.00 81.88 71 TRP A C 1
ATOM 545 O O . TRP A 1 71 ? 13.850 -5.207 -12.273 1.00 81.88 71 TRP A O 1
ATOM 555 N N . PRO A 1 72 ? 13.430 -4.048 -14.165 1.00 77.81 72 PRO A N 1
ATOM 556 C CA . PRO A 1 72 ? 12.606 -5.091 -14.755 1.00 77.81 72 PRO A CA 1
ATOM 557 C C . PRO A 1 72 ? 13.400 -6.396 -14.925 1.00 77.81 72 PRO A C 1
ATOM 559 O O . PRO A 1 72 ? 14.531 -6.385 -15.419 1.00 77.81 72 PRO A O 1
ATOM 562 N N . ASN A 1 73 ? 12.786 -7.520 -14.545 1.00 76.06 73 ASN A N 1
ATOM 563 C CA . ASN A 1 73 ? 13.306 -8.897 -14.628 1.00 76.06 73 ASN A CA 1
ATOM 564 C C . ASN A 1 73 ? 14.547 -9.232 -13.769 1.00 76.06 73 ASN A C 1
ATOM 566 O O . ASN A 1 73 ? 15.107 -10.321 -13.890 1.00 76.06 73 ASN A O 1
ATOM 570 N N . ILE A 1 74 ? 15.034 -8.321 -12.915 1.00 76.50 74 ILE A N 1
ATOM 571 C CA . ILE A 1 74 ? 16.209 -8.595 -12.058 1.00 76.50 74 ILE A CA 1
ATOM 572 C C . ILE A 1 74 ? 15.814 -9.361 -10.789 1.00 76.50 74 ILE A C 1
ATOM 574 O O . ILE A 1 74 ? 16.612 -10.124 -10.245 1.00 76.50 74 ILE A O 1
ATOM 578 N N . TYR A 1 75 ? 14.589 -9.152 -10.315 1.00 78.25 75 TYR A N 1
ATOM 579 C CA . TYR A 1 75 ? 14.106 -9.634 -9.021 1.00 78.25 75 TYR A CA 1
ATOM 580 C C . TYR A 1 75 ? 12.966 -10.654 -9.147 1.00 78.25 75 TYR A C 1
ATOM 582 O O . TYR A 1 75 ? 12.181 -10.822 -8.213 1.00 78.25 75 TYR A O 1
ATOM 590 N N . ASP A 1 76 ? 12.877 -11.334 -10.288 1.00 82.62 76 ASP A N 1
ATOM 591 C CA . ASP A 1 76 ? 11.879 -12.379 -10.509 1.00 82.62 76 ASP A CA 1
ATOM 592 C C . ASP A 1 76 ? 12.098 -13.566 -9.560 1.00 82.62 76 ASP A C 1
ATOM 594 O O . ASP A 1 76 ? 13.227 -13.939 -9.222 1.00 82.62 76 ASP A O 1
ATOM 598 N N . ILE A 1 77 ? 10.997 -14.163 -9.100 1.00 77.81 77 ILE A N 1
ATOM 599 C CA . ILE A 1 77 ? 11.011 -15.257 -8.127 1.00 77.81 77 ILE A CA 1
ATOM 600 C C . ILE A 1 77 ? 10.806 -16.570 -8.885 1.00 77.81 77 ILE A C 1
ATOM 602 O O . ILE A 1 77 ? 9.693 -17.084 -8.999 1.00 77.81 77 ILE A O 1
ATOM 606 N N . GLY A 1 78 ? 11.899 -17.125 -9.412 1.00 81.38 78 GLY A N 1
ATOM 607 C CA . GLY A 1 78 ? 11.837 -18.307 -10.275 1.00 81.38 78 GLY A CA 1
ATOM 608 C C . GLY A 1 78 ? 11.158 -17.972 -11.604 1.00 81.38 78 GLY A C 1
ATOM 609 O O . GLY A 1 78 ? 11.583 -17.040 -12.276 1.00 81.38 78 GLY A O 1
ATOM 610 N N . ASP A 1 79 ? 10.101 -18.707 -11.956 1.00 81.00 79 ASP A N 1
ATOM 611 C CA . ASP A 1 79 ? 9.303 -18.456 -13.168 1.00 81.00 79 ASP A CA 1
ATOM 612 C C . ASP A 1 79 ? 8.212 -17.384 -12.967 1.00 81.00 79 ASP A C 1
ATOM 614 O O . ASP A 1 79 ? 7.493 -17.057 -13.910 1.00 81.00 79 ASP A O 1
ATOM 618 N N . LEU A 1 80 ? 8.048 -16.859 -11.744 1.00 80.94 80 LEU A N 1
ATOM 619 C CA . LEU A 1 80 ? 7.051 -15.834 -11.438 1.00 80.94 80 LEU A CA 1
ATOM 620 C C . LEU A 1 80 ? 7.669 -14.433 -11.553 1.00 80.94 80 LEU A C 1
ATOM 622 O O . LEU A 1 80 ? 8.545 -14.096 -10.743 1.00 80.94 80 LEU A O 1
ATOM 626 N N . PRO A 1 81 ? 7.199 -13.595 -12.496 1.00 87.00 81 PRO A N 1
ATOM 627 C CA . PRO A 1 81 ? 7.692 -12.235 -12.626 1.00 87.00 81 PRO A CA 1
ATOM 628 C C . PRO A 1 81 ? 7.284 -11.400 -11.412 1.00 87.00 81 PRO A C 1
ATOM 630 O O . PRO A 1 81 ? 6.174 -11.533 -10.880 1.00 87.00 81 PRO A O 1
ATOM 633 N N . LEU A 1 82 ? 8.166 -10.500 -10.978 1.00 86.44 82 LEU A N 1
ATOM 634 C CA . LEU A 1 82 ? 7.921 -9.674 -9.793 1.00 86.44 82 LEU A CA 1
ATOM 635 C C . LEU A 1 82 ? 6.649 -8.808 -9.935 1.00 86.44 82 LEU A C 1
ATOM 637 O O . LEU A 1 82 ? 5.921 -8.584 -8.963 1.00 86.44 82 LEU A O 1
ATOM 641 N N . LEU A 1 83 ? 6.323 -8.410 -11.164 1.00 88.12 83 LEU A N 1
ATOM 642 C CA . LEU A 1 83 ? 5.072 -7.747 -11.528 1.00 88.12 83 LEU A CA 1
ATOM 643 C C . LEU A 1 83 ? 3.815 -8.524 -11.092 1.00 88.12 83 LEU A C 1
ATOM 645 O O . LEU A 1 83 ? 2.863 -7.936 -10.572 1.00 88.12 83 LEU A O 1
ATOM 649 N N . GLU A 1 84 ? 3.783 -9.845 -11.283 1.00 89.62 84 GLU A N 1
ATOM 650 C CA . GLU A 1 84 ? 2.634 -10.672 -10.890 1.00 89.62 84 GLU A CA 1
ATOM 651 C C . GLU A 1 84 ? 2.478 -10.725 -9.371 1.00 89.62 84 GLU A C 1
ATOM 653 O O . GLU A 1 84 ? 1.358 -10.668 -8.862 1.00 89.62 84 GLU A O 1
ATOM 658 N N . VAL A 1 85 ? 3.589 -10.739 -8.630 1.00 90.75 85 VAL A N 1
ATOM 659 C CA . VAL A 1 85 ? 3.572 -10.659 -7.163 1.00 90.75 85 VAL A CA 1
ATOM 660 C C . VAL A 1 85 ? 2.932 -9.346 -6.704 1.00 90.75 85 VAL A C 1
ATOM 662 O O . VAL A 1 85 ? 2.077 -9.357 -5.815 1.00 90.75 85 VAL A O 1
ATOM 665 N N . GLY A 1 86 ? 3.277 -8.226 -7.346 1.00 91.06 86 GLY A N 1
ATOM 666 C CA . GLY A 1 86 ? 2.634 -6.931 -7.105 1.00 91.06 86 GLY A CA 1
ATOM 667 C C . GLY A 1 86 ? 1.120 -6.971 -7.351 1.00 91.06 86 GLY A C 1
ATOM 668 O O . GLY A 1 86 ? 0.334 -6.504 -6.521 1.00 91.06 86 GLY A O 1
ATOM 669 N N . HIS A 1 87 ? 0.679 -7.607 -8.439 1.00 93.38 87 HIS A N 1
ATOM 670 C CA . HIS A 1 87 ? -0.747 -7.787 -8.732 1.00 93.38 87 HIS A CA 1
ATOM 671 C C . HIS A 1 87 ? -1.471 -8.689 -7.722 1.00 93.38 87 HIS A C 1
ATOM 673 O O . HIS A 1 87 ? -2.586 -8.384 -7.305 1.00 93.38 87 HIS A O 1
ATOM 679 N N . LEU A 1 88 ? -0.850 -9.777 -7.270 1.00 94.56 88 LEU A N 1
ATOM 680 C CA . LEU A 1 88 ? -1.440 -10.645 -6.248 1.00 94.56 88 LEU A CA 1
ATOM 681 C C . LEU A 1 88 ? -1.584 -9.920 -4.905 1.00 94.56 88 LEU A C 1
ATOM 683 O O . LEU A 1 88 ? -2.594 -10.081 -4.215 1.00 94.56 88 LEU A O 1
ATOM 687 N N . LEU A 1 89 ? -0.609 -9.083 -4.547 1.00 94.25 89 LEU A N 1
ATOM 688 C CA . LEU A 1 89 ? -0.683 -8.256 -3.346 1.00 94.25 89 LEU A CA 1
ATOM 689 C C . LEU A 1 89 ? -1.781 -7.190 -3.460 1.00 94.25 89 LEU A C 1
ATOM 691 O O . LEU A 1 89 ? -2.558 -7.040 -2.521 1.00 94.25 89 LEU A O 1
ATOM 695 N N . THR A 1 90 ? -1.923 -6.501 -4.597 1.00 94.38 90 THR A N 1
ATOM 696 C CA . THR A 1 90 ? -3.045 -5.558 -4.798 1.00 94.38 90 THR A CA 1
ATOM 697 C C . THR A 1 90 ? -4.406 -6.262 -4.829 1.00 94.38 90 THR A C 1
ATOM 699 O O . THR A 1 90 ? -5.391 -5.741 -4.314 1.00 94.38 90 THR A O 1
ATOM 702 N N . PHE A 1 91 ? -4.494 -7.485 -5.347 1.00 95.62 91 PHE A N 1
ATOM 703 C CA . PHE A 1 91 ? -5.721 -8.275 -5.252 1.00 95.62 91 PHE A CA 1
ATOM 704 C C . PHE A 1 91 ? -6.049 -8.655 -3.798 1.00 95.62 91 PHE A C 1
ATOM 706 O O . PHE A 1 91 ? -7.195 -8.546 -3.354 1.00 95.62 91 PHE A O 1
ATOM 713 N N . SER A 1 92 ? -5.032 -9.042 -3.023 1.00 95.56 92 SER A N 1
ATOM 714 C CA . SER A 1 92 ? -5.158 -9.315 -1.588 1.00 95.56 92 SER A CA 1
ATOM 715 C C . SER A 1 92 ? -5.680 -8.099 -0.815 1.00 95.56 92 SER A C 1
ATOM 717 O O . SER A 1 92 ? -6.560 -8.244 0.036 1.00 95.56 92 SER A O 1
ATOM 719 N N . THR A 1 93 ? -5.221 -6.886 -1.141 1.00 95.56 93 THR A N 1
ATOM 720 C CA . THR A 1 93 ? -5.667 -5.660 -0.456 1.00 95.56 93 THR A CA 1
ATOM 721 C C . THR A 1 93 ? -7.145 -5.390 -0.691 1.00 95.56 93 THR A C 1
ATOM 723 O O . THR A 1 93 ? -7.866 -5.082 0.259 1.00 95.56 93 THR A O 1
ATOM 726 N N . LEU A 1 94 ? -7.625 -5.585 -1.923 1.00 94.56 94 LEU A N 1
ATOM 727 C CA . LEU A 1 94 ? -9.045 -5.505 -2.260 1.00 94.56 94 LEU A CA 1
ATOM 728 C C . LEU A 1 94 ? -9.859 -6.543 -1.482 1.00 94.56 94 LEU A C 1
ATOM 730 O O . LEU A 1 94 ? -10.903 -6.204 -0.927 1.00 94.56 94 LEU A O 1
ATOM 734 N N . GLY A 1 95 ? -9.363 -7.778 -1.377 1.00 94.25 95 GLY A N 1
ATOM 735 C CA . GLY A 1 95 ? -9.993 -8.827 -0.573 1.00 94.25 95 GLY A CA 1
ATOM 736 C C . GLY A 1 95 ? -10.090 -8.452 0.908 1.00 94.25 95 GLY A C 1
ATOM 737 O O . GLY A 1 95 ? -11.160 -8.544 1.509 1.00 94.25 95 GLY A O 1
ATOM 738 N N . LEU A 1 96 ? -8.997 -7.962 1.496 1.00 93.81 96 LEU A N 1
ATOM 739 C CA . LEU A 1 96 ? -8.953 -7.532 2.895 1.00 93.81 96 LEU A CA 1
ATOM 740 C C . LEU A 1 96 ? -9.862 -6.325 3.161 1.00 93.81 96 LEU A C 1
ATOM 742 O O . LEU A 1 96 ? -10.558 -6.300 4.180 1.00 93.81 96 LEU A O 1
ATOM 746 N N . LEU A 1 97 ? -9.908 -5.352 2.244 1.00 92.12 97 LEU A N 1
ATOM 747 C CA . LEU A 1 97 ? -10.831 -4.219 2.325 1.00 92.12 97 LEU A CA 1
ATOM 748 C C . LEU A 1 97 ? -12.285 -4.675 2.214 1.00 92.12 97 LEU A C 1
ATOM 750 O O . LEU A 1 97 ? -13.106 -4.248 3.022 1.00 92.12 97 LEU A O 1
ATOM 754 N N . ALA A 1 98 ? -12.605 -5.566 1.273 1.00 92.62 98 ALA A N 1
ATOM 755 C CA . ALA A 1 98 ? -13.953 -6.102 1.114 1.00 92.62 98 ALA A CA 1
ATOM 756 C C . ALA A 1 98 ? -14.417 -6.812 2.393 1.00 92.62 98 ALA A C 1
ATOM 758 O O . ALA A 1 98 ? -15.500 -6.522 2.902 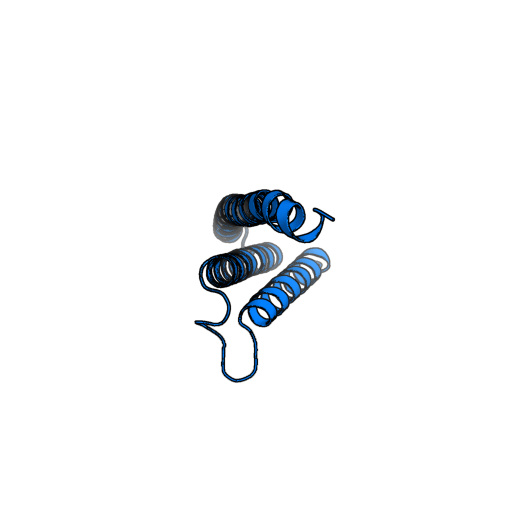1.00 92.62 98 ALA A O 1
ATOM 759 N N . ILE A 1 99 ? -13.569 -7.664 2.978 1.00 91.88 99 ILE A N 1
ATOM 760 C CA . ILE A 1 99 ? -13.858 -8.310 4.265 1.00 91.88 99 ILE A CA 1
ATOM 761 C C . ILE A 1 99 ? -14.045 -7.250 5.357 1.00 91.88 99 ILE A C 1
ATOM 763 O O . ILE A 1 99 ? -15.006 -7.327 6.113 1.00 91.88 99 ILE A O 1
ATOM 767 N N . GLY A 1 100 ? -13.174 -6.241 5.435 1.00 86.50 100 GLY A N 1
ATOM 768 C CA . GLY A 1 100 ? -13.292 -5.155 6.412 1.00 86.50 100 GLY A CA 1
ATOM 769 C C . GLY A 1 100 ? -14.576 -4.322 6.274 1.00 86.50 100 GLY A C 1
ATOM 770 O O . GLY A 1 100 ? -15.107 -3.862 7.282 1.00 86.50 100 GLY A O 1
ATOM 771 N N . VAL A 1 101 ? -15.092 -4.137 5.056 1.00 83.75 101 VAL A N 1
ATOM 772 C CA . VAL A 1 101 ? -16.323 -3.376 4.779 1.00 83.75 101 VAL A CA 1
ATOM 773 C C . VAL A 1 101 ? -17.579 -4.188 5.089 1.00 83.75 101 VAL A C 1
ATOM 775 O O . VAL A 1 101 ? -18.488 -3.661 5.723 1.00 83.75 101 VAL A O 1
ATOM 778 N N . PHE A 1 102 ? -17.639 -5.452 4.664 1.00 84.56 102 PHE A N 1
ATOM 779 C CA . PHE A 1 102 ? -18.820 -6.306 4.861 1.00 84.56 102 PHE A CA 1
ATOM 780 C C . PHE A 1 102 ? -18.890 -6.951 6.242 1.00 84.56 102 PHE A C 1
ATOM 782 O O . PHE A 1 102 ? -19.907 -7.541 6.611 1.00 84.56 102 PHE A O 1
ATOM 789 N N . ARG A 1 103 ? -17.816 -6.850 7.021 1.00 80.56 103 ARG A N 1
ATOM 790 C CA . ARG A 1 103 ? -17.812 -7.307 8.399 1.00 80.56 103 ARG A CA 1
ATOM 791 C C . ARG A 1 103 ? -18.729 -6.426 9.244 1.00 80.56 103 ARG A C 1
ATOM 793 O O . ARG A 1 103 ? -18.454 -5.250 9.466 1.00 80.56 103 ARG A O 1
ATOM 800 N N . ASN A 1 104 ? -19.797 -7.045 9.733 1.00 64.69 104 ASN A N 1
ATOM 801 C CA . ASN A 1 104 ? -20.722 -6.465 10.693 1.00 64.69 104 ASN A CA 1
ATOM 802 C C . ASN A 1 104 ? -20.141 -6.651 12.107 1.00 64.69 104 ASN A C 1
ATOM 804 O O . ASN A 1 104 ? -20.405 -7.662 12.758 1.00 64.69 104 ASN A O 1
ATOM 808 N N . ASP A 1 105 ? -19.257 -5.733 12.503 1.00 58.66 105 ASP A N 1
ATOM 809 C CA . ASP A 1 105 ? -18.809 -5.557 13.893 1.00 58.66 105 ASP A CA 1
ATOM 810 C C . ASP A 1 105 ? -19.741 -4.596 14.641 1.00 58.66 105 ASP A C 1
ATOM 812 O O . ASP A 1 105 ? -20.133 -3.573 14.029 1.00 58.66 105 ASP A O 1
#

Sequence (105 aa):
MAFPVIAPHIFHGLHIVHIFLHIGGITLAVFITLLATIAYLRVRTKRLLLSAIAFGTFIAAESVLIIDATWPNIYDIGDLPLLEVGHLLTFSTLGLLAIGVFRND

Foldseek 3Di:
DCCVVVVVVVVVVVLVVLLVVLVVLLVVLVVLLVVLVVVCVVVVDVLSVLLNVLSVLLNVLSVLVNCCSVPPPPDADVPHGSNVVSVVSNVVSVVSNVCSVPDDD

pLDDT: mean 84.68, std 12.96, range [44.78, 96.75]